Protein AF-A0A3C0IMM0-F1 (afdb_monomer)

Mean predicted aligned error: 6.89 Å

Nearest PDB structures (foldseek):
  2gac-assembly1_C  TM=9.942E-01  e=3.531E-10  Elizabethkingia meningoseptica
  7r1g-assembly1_CCC  TM=8.951E-01  e=7.467E-05  Escherichia coli
  8bqo-assembly1_AAA  TM=8.900E-01  e=8.570E-05  Escherichia coli
  8dqm-assembly1_C  TM=9.010E-01  e=1.209E-04  Roseivivax halodurans
  7qsf-assembly1_CCC  TM=7.352E-01  e=7.467E-05  Escherichia coli

pLDDT: mean 86.15, std 13.14, range [37.38, 96.38]

Structure (mmCIF, N/CA/C/O backbone):
data_AF-A0A3C0IMM0-F1
#
_entry.id   AF-A0A3C0IMM0-F1
#
loop_
_atom_site.group_PDB
_atom_site.id
_atom_site.type_symbol
_atom_site.label_atom_id
_atom_site.label_alt_id
_atom_site.label_comp_id
_atom_site.label_asym_id
_atom_site.label_entity_id
_atom_site.label_seq_id
_atom_site.pdbx_PDB_ins_code
_atom_site.Cartn_x
_atom_site.Cartn_y
_atom_site.Cartn_z
_atom_site.occupancy
_atom_site.B_iso_or_equiv
_atom_site.auth_seq_id
_atom_site.auth_comp_id
_atom_site.auth_asym_id
_atom_site.auth_atom_id
_atom_site.pdbx_PDB_model_num
ATOM 1 N N . LEU A 1 1 ? -23.691 -2.552 44.200 1.00 40.38 1 LEU A N 1
ATOM 2 C CA . LEU A 1 1 ? -22.426 -2.249 43.495 1.00 40.38 1 LEU A CA 1
ATOM 3 C C . LEU A 1 1 ? -22.673 -2.400 42.002 1.00 40.38 1 LEU A C 1
ATOM 5 O O . LEU A 1 1 ? -22.560 -3.493 41.467 1.00 40.38 1 LEU A O 1
ATOM 9 N N . THR A 1 2 ? -23.120 -1.332 41.351 1.00 37.38 2 THR A N 1
ATOM 10 C CA . THR A 1 2 ? -23.299 -1.279 39.897 1.00 37.38 2 THR A CA 1
ATOM 11 C C . THR A 1 2 ? -21.934 -1.001 39.280 1.00 37.38 2 THR A C 1
ATOM 13 O O . THR A 1 2 ? -21.385 0.086 39.43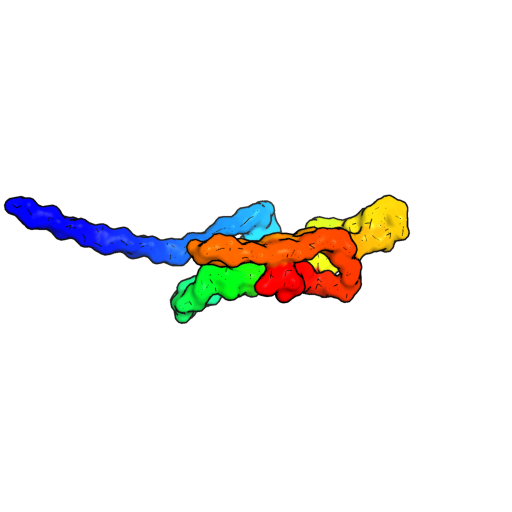7 1.00 37.38 2 THR A O 1
ATOM 16 N N . VAL A 1 3 ? -21.344 -2.010 38.641 1.00 49.78 3 VAL A N 1
ATOM 17 C CA . VAL A 1 3 ? -20.116 -1.846 37.860 1.00 49.78 3 VAL A CA 1
ATOM 18 C C . VAL A 1 3 ? -20.459 -1.085 36.579 1.00 49.78 3 VAL A C 1
ATOM 20 O O . VAL A 1 3 ? -21.064 -1.628 35.661 1.00 49.78 3 VAL A O 1
ATOM 23 N N . ASN A 1 4 ? -20.105 0.201 36.531 1.00 47.31 4 ASN A N 1
ATOM 24 C CA . ASN A 1 4 ? -20.092 0.970 35.291 1.00 47.31 4 ASN A CA 1
ATOM 25 C C . ASN A 1 4 ? -19.014 0.373 34.380 1.00 47.31 4 ASN A C 1
ATOM 27 O O . ASN A 1 4 ? -17.822 0.589 34.593 1.00 47.31 4 ASN A O 1
ATOM 31 N N . ALA A 1 5 ? -19.432 -0.398 33.377 1.00 50.44 5 ALA A N 1
ATOM 32 C CA . ALA A 1 5 ? -18.564 -0.814 32.288 1.00 50.44 5 ALA A CA 1
ATOM 33 C C . ALA A 1 5 ? -18.134 0.443 31.518 1.00 50.44 5 ALA A C 1
ATOM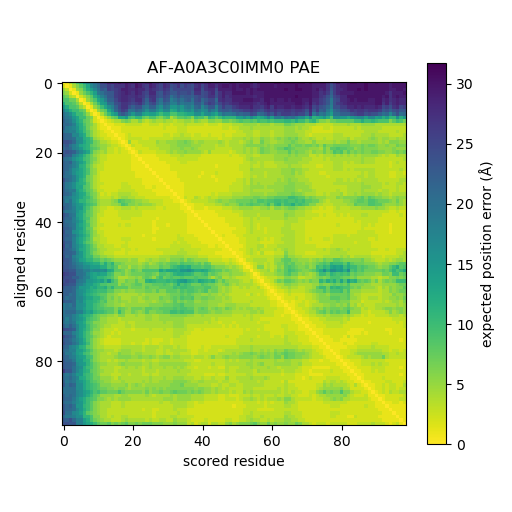 35 O O . ALA A 1 5 ? -18.912 1.020 30.762 1.00 50.44 5 ALA A O 1
ATOM 36 N N . GLN A 1 6 ? -16.905 0.902 31.756 1.00 51.19 6 GLN A N 1
ATOM 37 C CA . GLN A 1 6 ? -16.262 1.929 30.944 1.00 51.19 6 GLN A CA 1
ATOM 38 C C . GLN A 1 6 ? -16.335 1.486 29.480 1.00 51.19 6 GLN A C 1
ATOM 40 O O . GLN A 1 6 ? -15.750 0.466 29.110 1.00 51.19 6 GLN A O 1
ATOM 45 N N . ALA A 1 7 ? -17.064 2.234 28.650 1.00 53.69 7 ALA A N 1
ATOM 46 C CA . ALA A 1 7 ? -17.029 2.043 27.210 1.00 53.69 7 ALA A CA 1
ATOM 47 C C . ALA A 1 7 ? -15.564 2.157 26.771 1.00 53.69 7 ALA A C 1
ATOM 49 O O . ALA A 1 7 ? -14.928 3.200 26.934 1.00 53.69 7 ALA A O 1
ATOM 50 N N . LYS A 1 8 ? -15.001 1.047 26.289 1.00 52.72 8 LYS A N 1
ATOM 51 C CA . LYS A 1 8 ? -13.637 0.978 25.770 1.00 52.72 8 LYS A CA 1
ATOM 52 C C . LYS A 1 8 ? -13.586 1.949 24.589 1.00 52.72 8 LYS A C 1
ATOM 54 O O . LYS A 1 8 ? -14.059 1.613 23.510 1.00 52.72 8 LYS A O 1
ATOM 59 N N . HIS A 1 9 ? -13.066 3.161 24.787 1.00 53.47 9 HIS A N 1
ATOM 60 C CA . HIS A 1 9 ? -12.754 4.058 23.678 1.00 53.47 9 HIS A CA 1
ATOM 61 C C . HIS A 1 9 ? -11.643 3.395 22.862 1.00 53.47 9 HIS A C 1
ATOM 63 O O . HIS A 1 9 ? -10.452 3.568 23.129 1.00 53.47 9 HIS A O 1
ATOM 69 N N . THR A 1 10 ? -12.035 2.572 21.893 1.00 64.50 10 THR A N 1
ATOM 70 C CA . THR A 1 10 ? -11.150 2.054 20.861 1.00 64.50 10 THR A CA 1
ATOM 71 C C . THR A 1 10 ? -10.764 3.236 19.997 1.00 64.50 10 THR A C 1
ATOM 73 O O . THR A 1 10 ? -11.469 3.612 19.064 1.00 64.50 10 THR A O 1
ATOM 76 N N . ARG A 1 11 ? -9.663 3.883 20.376 1.00 74.50 11 ARG A N 1
ATOM 77 C CA . ARG A 1 11 ? -9.006 4.852 19.510 1.00 74.50 11 ARG A CA 1
ATOM 78 C C . ARG A 1 11 ? -8.639 4.128 18.213 1.00 74.50 11 ARG A C 1
ATOM 80 O O . ARG A 1 11 ? -8.169 2.990 18.299 1.00 74.50 11 ARG A O 1
ATOM 87 N N . PRO A 1 12 ? -8.848 4.751 17.046 1.00 84.75 12 PRO A N 1
ATOM 88 C CA . PRO A 1 12 ? -8.381 4.170 15.802 1.00 84.75 12 PRO A CA 1
ATOM 89 C C . PRO A 1 12 ? -6.874 3.919 15.895 1.00 84.75 12 PRO A C 1
ATOM 91 O O . PRO A 1 12 ? -6.113 4.807 16.284 1.00 84.75 12 PRO A O 1
ATOM 94 N N . LEU A 1 13 ? -6.465 2.691 15.584 1.00 89.06 13 LEU A N 1
ATOM 95 C CA . LEU A 1 13 ? -5.076 2.253 15.575 1.00 89.06 13 LEU A CA 1
ATOM 96 C C . LEU A 1 13 ? -4.752 1.754 14.171 1.00 89.06 13 LEU A C 1
ATOM 98 O O . LEU A 1 13 ? -5.486 0.935 13.624 1.00 89.06 13 LEU A O 1
ATOM 102 N N . VAL A 1 14 ? -3.642 2.233 13.625 1.00 92.62 14 VAL A N 1
ATOM 103 C CA . VAL A 1 14 ? -3.069 1.749 12.372 1.00 92.62 14 VAL A CA 1
ATOM 104 C C . VAL A 1 14 ? -1.655 1.258 12.649 1.00 92.62 14 VAL A C 1
ATOM 106 O O . VAL A 1 14 ? 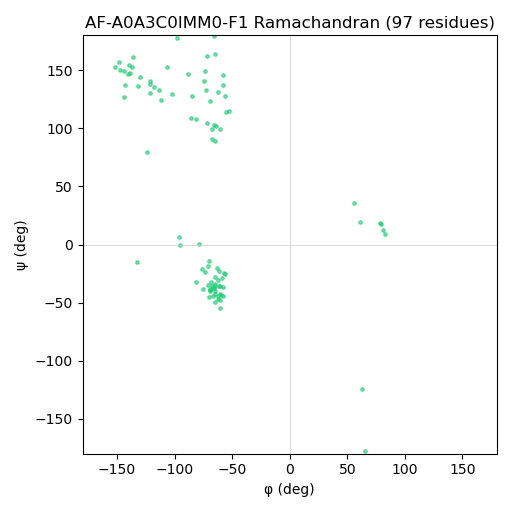-0.921 1.866 13.431 1.00 92.62 14 VAL A O 1
ATOM 109 N N . VAL A 1 15 ? -1.299 0.131 12.044 1.00 93.00 15 VAL A N 1
ATOM 110 C CA . VAL A 1 15 ? 0.038 -0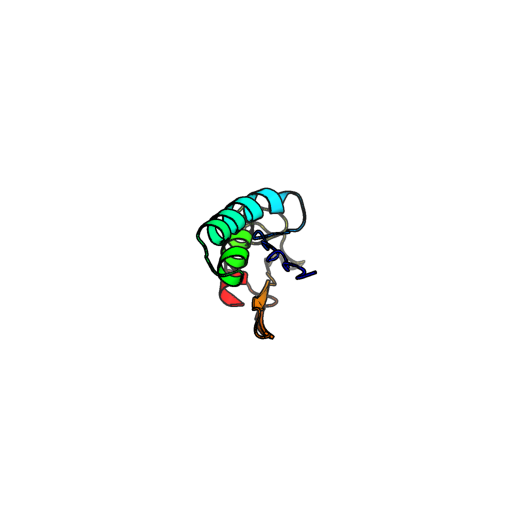.456 12.108 1.00 93.00 15 VAL A CA 1
ATOM 111 C C . VAL A 1 15 ? 0.437 -0.808 10.685 1.00 93.00 15 VAL A C 1
ATOM 113 O O . VAL A 1 15 ? -0.362 -1.359 9.932 1.00 93.00 15 VAL A O 1
ATOM 116 N N . SER A 1 16 ? 1.673 -0.491 10.332 1.00 92.88 16 SER A N 1
ATOM 117 C CA . SER A 1 16 ? 2.262 -0.752 9.025 1.00 92.88 16 SER A CA 1
ATOM 118 C C . SER A 1 16 ? 3.672 -1.302 9.208 1.00 92.88 16 SER A C 1
ATOM 120 O O . SER A 1 16 ? 4.267 -1.204 10.285 1.00 92.88 16 SER A O 1
ATOM 122 N N . THR A 1 17 ? 4.193 -1.932 8.165 1.00 91.25 17 THR A N 1
ATOM 123 C CA . THR A 1 17 ? 5.535 -2.513 8.164 1.00 91.25 17 THR A CA 1
ATOM 124 C C . THR A 1 17 ? 6.579 -1.492 7.720 1.00 91.25 17 THR A C 1
ATOM 126 O O . THR A 1 17 ? 6.317 -0.712 6.805 1.00 91.25 17 THR A O 1
ATOM 129 N N . TRP A 1 18 ? 7.784 -1.597 8.287 1.00 90.19 18 TRP A N 1
ATOM 130 C CA . TRP A 1 18 ? 8.975 -0.823 7.906 1.00 90.19 18 TRP A CA 1
ATOM 131 C C . TRP A 1 18 ? 8.880 0.692 8.158 1.00 90.19 18 TRP A C 1
ATOM 133 O O . TRP A 1 18 ? 7.918 1.204 8.729 1.00 90.19 18 TRP A O 1
ATOM 143 N N . ASP A 1 19 ? 9.934 1.404 7.769 1.00 86.00 19 ASP A N 1
ATOM 144 C CA . ASP A 1 19 ? 10.082 2.858 7.855 1.00 86.00 19 ASP A CA 1
ATOM 145 C C . ASP A 1 19 ? 9.149 3.603 6.889 1.00 86.00 19 ASP A C 1
ATOM 147 O O . ASP A 1 19 ? 8.517 4.582 7.287 1.00 86.00 19 ASP A O 1
ATOM 151 N N . ALA A 1 20 ? 8.967 3.085 5.668 1.00 82.94 20 ALA A N 1
ATOM 152 C CA . ALA A 1 20 ? 7.991 3.589 4.693 1.00 82.94 20 ALA A CA 1
ATOM 153 C C . ALA A 1 20 ? 6.552 3.605 5.248 1.00 82.94 20 ALA A C 1
ATOM 155 O O . ALA A 1 20 ? 5.716 4.422 4.853 1.00 82.94 20 ALA A O 1
ATOM 156 N N . GLY A 1 21 ? 6.281 2.740 6.229 1.00 87.12 21 GLY A N 1
ATOM 157 C CA . GLY A 1 21 ? 5.026 2.686 6.956 1.00 87.12 21 GLY A CA 1
ATOM 158 C C . GLY A 1 21 ? 4.699 3.949 7.763 1.00 87.12 21 GLY A C 1
ATOM 159 O O . GLY A 1 21 ? 3.527 4.178 8.066 1.00 87.12 21 GLY A O 1
ATOM 160 N N . LEU A 1 22 ? 5.682 4.796 8.094 1.00 90.75 22 LEU A N 1
ATOM 161 C CA . LEU A 1 22 ? 5.454 6.042 8.835 1.00 90.75 22 LEU A CA 1
ATOM 162 C C . LEU A 1 22 ? 4.611 7.040 8.038 1.00 90.75 22 LEU A C 1
ATOM 164 O O . LEU A 1 22 ? 3.701 7.652 8.600 1.00 90.75 22 LEU A O 1
ATOM 168 N N . ASP A 1 23 ? 4.887 7.195 6.744 1.00 91.31 23 ASP A N 1
ATOM 169 C CA . ASP A 1 23 ? 4.141 8.116 5.885 1.00 91.31 23 ASP A CA 1
ATOM 170 C C . ASP A 1 23 ? 2.764 7.554 5.522 1.00 91.31 23 ASP A C 1
ATOM 172 O O . ASP A 1 23 ? 1.770 8.282 5.593 1.00 91.31 23 ASP A O 1
ATOM 176 N N . ALA A 1 24 ? 2.675 6.241 5.287 1.00 92.75 24 ALA A N 1
ATOM 177 C CA . ALA A 1 24 ? 1.401 5.542 5.132 1.00 92.75 24 ALA A CA 1
ATOM 178 C C . ALA A 1 24 ? 0.498 5.715 6.369 1.00 92.75 24 ALA A C 1
ATOM 180 O O . ALA A 1 24 ? -0.687 6.038 6.248 1.00 92.75 24 ALA A O 1
ATOM 181 N N . ASN A 1 25 ? 1.063 5.580 7.576 1.00 93.69 25 ASN A N 1
ATOM 182 C CA . ASN A 1 25 ? 0.319 5.720 8.829 1.00 93.69 25 ASN A CA 1
ATOM 183 C C . ASN A 1 25 ? -0.223 7.131 9.036 1.00 93.69 25 ASN A C 1
ATOM 185 O O . ASN A 1 25 ? -1.314 7.272 9.582 1.00 93.69 25 ASN A O 1
ATOM 189 N N . LYS A 1 26 ? 0.500 8.178 8.615 1.00 93.44 26 LYS A N 1
ATOM 190 C CA . LYS A 1 26 ? 0.009 9.561 8.730 1.00 93.44 26 LYS A CA 1
ATOM 191 C C . LYS A 1 26 ? -1.288 9.741 7.943 1.00 93.44 26 LYS A C 1
ATOM 193 O O . LYS A 1 26 ? -2.254 10.267 8.491 1.00 93.44 26 LYS A O 1
ATOM 198 N N . VAL A 1 27 ? -1.325 9.267 6.697 1.00 93.88 27 VAL A N 1
ATOM 199 C CA . VAL A 1 27 ? -2.508 9.376 5.828 1.00 93.88 27 VAL A CA 1
ATOM 200 C C . VAL A 1 27 ? -3.643 8.478 6.316 1.00 93.88 27 VAL A C 1
ATOM 202 O O . VAL A 1 27 ? -4.777 8.938 6.454 1.00 93.88 27 VAL A O 1
ATOM 205 N N . ALA A 1 28 ? -3.343 7.228 6.672 1.00 93.62 28 ALA A N 1
ATOM 206 C CA . ALA A 1 28 ? -4.341 6.311 7.214 1.00 93.62 28 ALA A CA 1
ATOM 207 C C . ALA A 1 28 ? -4.964 6.847 8.516 1.00 93.62 28 ALA A C 1
ATOM 209 O O . ALA A 1 28 ? -6.181 6.814 8.699 1.00 93.62 28 ALA A O 1
ATOM 210 N N . LEU A 1 29 ? -4.150 7.409 9.414 1.00 92.38 29 LEU A N 1
ATOM 211 C CA . LEU A 1 29 ? -4.636 7.979 10.666 1.00 92.38 29 LEU A CA 1
ATOM 212 C C . LEU A 1 29 ? -5.519 9.210 10.430 1.00 92.38 29 LEU A C 1
ATOM 214 O O . LEU A 1 29 ? -6.521 9.356 11.124 1.00 92.38 29 LEU A O 1
ATOM 218 N N . GLN A 1 30 ? -5.200 10.059 9.448 1.00 92.25 30 GLN A N 1
ATOM 219 C CA . GLN A 1 30 ? -6.059 11.187 9.070 1.00 92.25 30 GLN A CA 1
ATOM 220 C C . GLN A 1 30 ? -7.452 10.722 8.626 1.00 92.25 30 GLN A C 1
ATOM 222 O O . GLN A 1 30 ? -8.445 11.299 9.066 1.00 92.25 30 GLN A O 1
ATOM 227 N N . GLN A 1 31 ? -7.537 9.661 7.816 1.00 91.94 31 GLN A N 1
ATOM 228 C CA . GLN A 1 31 ? -8.815 9.073 7.390 1.00 91.94 31 GLN A CA 1
ATOM 229 C C . GLN A 1 31 ? -9.612 8.527 8.582 1.00 91.94 31 GLN A C 1
ATOM 231 O O . GLN A 1 31 ? -10.804 8.801 8.733 1.00 91.94 31 GLN A O 1
ATOM 236 N N . LEU A 1 32 ? -8.942 7.812 9.489 1.00 90.44 32 LEU A N 1
ATOM 237 C CA . LEU A 1 32 ? -9.585 7.263 10.683 1.00 90.44 32 LEU A CA 1
ATOM 238 C C . LEU A 1 32 ? -10.049 8.350 11.666 1.00 90.44 32 LEU A C 1
ATOM 240 O O . LEU A 1 32 ? -11.106 8.217 12.279 1.00 90.44 32 LEU A O 1
ATOM 244 N N . GLN A 1 33 ? -9.285 9.434 11.820 1.00 89.06 33 GLN A N 1
ATOM 245 C CA . GLN A 1 33 ? -9.645 10.567 12.682 1.00 89.06 33 GLN A CA 1
ATOM 246 C C . GLN A 1 33 ? -10.891 11.309 12.190 1.00 89.06 33 GLN A C 1
ATOM 248 O O . GLN A 1 33 ? -11.630 11.860 13.002 1.00 89.06 33 GLN A O 1
ATOM 253 N N . GLN A 1 34 ? -11.150 11.290 10.882 1.00 89.50 34 GLN A N 1
ATOM 254 C CA . GLN A 1 34 ? -12.353 11.864 10.275 1.00 89.50 34 GLN A CA 1
ATOM 255 C C . GLN A 1 34 ? -13.587 10.954 10.413 1.00 89.50 34 GLN A C 1
ATOM 257 O O . GLN A 1 34 ? -14.670 11.317 9.961 1.00 89.50 34 GLN A O 1
ATOM 262 N N . GLY A 1 35 ? -13.450 9.781 11.045 1.00 86.31 35 GLY A N 1
ATOM 263 C CA . GLY A 1 35 ? -14.520 8.787 11.140 1.00 86.31 35 GLY A CA 1
ATOM 264 C C . GLY A 1 35 ? -14.704 7.965 9.862 1.00 86.31 35 GLY A C 1
ATOM 265 O O . GLY A 1 35 ? -15.758 7.356 9.680 1.00 86.31 35 GLY A O 1
ATOM 266 N N . GLY A 1 36 ? -13.699 7.952 8.977 1.00 87.56 36 GLY A N 1
ATOM 267 C CA . GLY A 1 36 ? -13.678 7.111 7.783 1.00 87.56 36 GLY A CA 1
ATOM 268 C C . GLY A 1 36 ? -13.628 5.618 8.116 1.00 87.56 36 GLY A C 1
ATOM 269 O O . GLY A 1 36 ? -13.324 5.211 9.243 1.00 87.56 36 GLY A O 1
ATOM 270 N N . LYS A 1 37 ? -13.930 4.770 7.128 1.00 90.69 37 LYS A N 1
ATOM 271 C CA . LYS A 1 37 ? -13.870 3.315 7.316 1.00 90.69 37 LYS A CA 1
ATOM 272 C C . LYS A 1 37 ? -12.416 2.851 7.353 1.00 90.69 37 LYS A C 1
ATOM 274 O O . LYS A 1 37 ? -11.556 3.396 6.666 1.00 90.69 37 LYS A O 1
ATOM 279 N N . ALA A 1 38 ? -12.159 1.776 8.098 1.00 91.69 38 ALA A N 1
ATOM 280 C CA . ALA A 1 38 ? -10.824 1.184 8.185 1.00 91.69 38 ALA A CA 1
ATOM 281 C C . ALA A 1 38 ? -10.268 0.767 6.814 1.00 91.69 38 ALA A C 1
ATOM 283 O O . ALA A 1 38 ? -9.083 0.954 6.563 1.00 91.69 38 ALA A O 1
ATOM 284 N N . ILE A 1 39 ? -11.130 0.265 5.922 1.00 93.50 39 ILE A N 1
ATOM 285 C CA . ILE A 1 39 ? -10.743 -0.159 4.571 1.00 93.50 39 ILE A CA 1
ATOM 286 C C . ILE A 1 39 ? -10.245 1.012 3.709 1.00 93.50 39 ILE A C 1
ATOM 288 O O . ILE A 1 39 ? -9.239 0.879 3.022 1.00 93.50 39 ILE A O 1
ATOM 292 N N . ASP A 1 40 ? -10.893 2.177 3.811 1.00 93.56 40 ASP A N 1
ATOM 293 C CA . ASP A 1 40 ? -10.501 3.381 3.070 1.00 93.56 40 ASP A CA 1
ATOM 294 C C . ASP A 1 40 ? -9.180 3.946 3.621 1.00 93.56 40 ASP A C 1
ATOM 296 O O . ASP A 1 40 ? -8.334 4.440 2.879 1.00 93.56 40 ASP A O 1
ATOM 300 N N . ALA A 1 41 ? -8.973 3.836 4.938 1.00 94.00 41 ALA A N 1
ATOM 301 C CA . ALA A 1 41 ? -7.749 4.284 5.589 1.00 94.00 41 ALA A CA 1
ATOM 302 C C . ALA A 1 41 ? -6.520 3.458 5.181 1.00 94.00 41 ALA A C 1
ATOM 304 O O . ALA A 1 41 ? -5.467 4.037 4.912 1.00 94.00 41 ALA A O 1
ATOM 305 N N . VAL A 1 42 ? -6.635 2.125 5.139 1.00 94.31 42 VAL A N 1
ATOM 306 C CA . VAL A 1 42 ? -5.510 1.261 4.740 1.00 94.31 42 VAL A CA 1
ATOM 307 C C . VAL A 1 42 ? -5.188 1.400 3.254 1.00 94.31 42 VAL A C 1
ATOM 309 O O . VAL A 1 42 ? -4.012 1.467 2.909 1.00 94.31 42 VAL A O 1
ATOM 312 N N . GLU A 1 43 ? -6.203 1.529 2.395 1.00 94.75 43 GLU A N 1
ATOM 313 C CA . GLU A 1 43 ? -6.020 1.777 0.961 1.00 94.75 43 GLU A CA 1
ATOM 314 C C . GLU A 1 43 ? -5.275 3.098 0.732 1.00 94.75 43 GLU A C 1
ATOM 316 O O . GLU A 1 43 ? -4.199 3.106 0.135 1.00 94.75 43 GLU A O 1
ATOM 321 N N . ALA A 1 44 ? -5.778 4.202 1.295 1.00 94.12 44 ALA A N 1
ATOM 322 C CA . ALA A 1 44 ? -5.147 5.512 1.150 1.00 94.12 44 ALA A CA 1
ATOM 323 C C . ALA A 1 44 ? -3.717 5.543 1.715 1.00 94.12 44 ALA A C 1
ATOM 325 O O . ALA A 1 44 ? -2.850 6.205 1.151 1.00 94.12 44 ALA A O 1
ATOM 326 N N . GLY A 1 45 ? -3.458 4.826 2.815 1.00 93.25 45 GLY A N 1
ATOM 327 C CA . GLY A 1 45 ? -2.124 4.711 3.398 1.00 93.25 45 GLY A CA 1
ATOM 328 C C . GLY A 1 45 ? -1.136 3.989 2.479 1.00 93.25 45 GLY A C 1
ATOM 329 O O . GLY A 1 45 ? -0.047 4.504 2.232 1.00 93.25 45 GLY A O 1
ATOM 330 N N . VAL A 1 46 ? -1.510 2.822 1.945 1.00 92.38 46 VAL A N 1
ATOM 331 C CA . VAL A 1 46 ? -0.636 2.016 1.071 1.00 92.38 46 VAL A CA 1
ATOM 332 C C . VAL A 1 46 ? -0.381 2.713 -0.267 1.00 92.38 46 VAL A C 1
ATOM 334 O O . VAL A 1 46 ? 0.751 2.691 -0.752 1.00 92.38 46 VAL A O 1
ATOM 337 N N . MET A 1 47 ? -1.374 3.421 -0.817 1.00 92.88 47 MET A N 1
ATOM 338 C CA . MET A 1 47 ? -1.216 4.179 -2.065 1.00 92.88 47 MET A CA 1
ATOM 339 C C . MET A 1 47 ? -0.112 5.245 -1.997 1.00 92.88 47 MET A C 1
ATOM 341 O O . MET A 1 47 ? 0.512 5.538 -3.016 1.00 92.88 47 MET A O 1
ATOM 345 N N . VAL A 1 48 ? 0.176 5.808 -0.814 1.00 92.38 48 VAL A N 1
ATOM 346 C CA . VAL A 1 48 ? 1.304 6.742 -0.626 1.00 92.38 48 VAL A CA 1
ATOM 347 C C . VAL A 1 48 ? 2.628 6.043 -0.913 1.00 92.38 48 VAL A C 1
ATOM 349 O O . VAL A 1 48 ? 3.475 6.577 -1.628 1.00 92.38 48 VAL A O 1
ATOM 352 N N . THR A 1 49 ? 2.802 4.840 -0.365 1.00 88.62 49 THR A N 1
ATOM 353 C CA . THR A 1 49 ? 4.014 4.046 -0.557 1.00 88.62 49 THR A CA 1
ATOM 354 C C . THR A 1 49 ? 4.124 3.545 -1.995 1.00 88.62 49 THR A C 1
ATOM 356 O O . THR A 1 49 ? 5.207 3.615 -2.565 1.00 88.62 49 THR A O 1
ATOM 359 N N . GLU A 1 50 ? 3.020 3.123 -2.614 1.00 89.25 50 GLU A N 1
ATOM 360 C CA . GLU A 1 50 ? 2.993 2.705 -4.024 1.00 89.25 50 GLU A CA 1
ATOM 361 C C . GLU A 1 50 ? 3.309 3.846 -5.005 1.00 89.25 50 GLU A C 1
ATOM 363 O O . GLU A 1 50 ? 3.928 3.614 -6.042 1.00 89.25 50 GLU A O 1
ATOM 368 N N . ALA A 1 51 ? 2.900 5.080 -4.687 1.00 89.25 51 ALA A N 1
ATOM 369 C CA . ALA A 1 51 ? 3.212 6.262 -5.493 1.00 89.25 51 ALA A CA 1
ATOM 370 C C . ALA A 1 51 ? 4.658 6.752 -5.311 1.00 89.25 51 ALA A C 1
ATOM 372 O O . ALA A 1 51 ? 5.171 7.491 -6.155 1.00 89.25 51 ALA A O 1
ATOM 373 N N . SER A 1 52 ? 5.307 6.392 -4.202 1.00 86.44 52 SER A N 1
ATOM 374 C CA . SER A 1 52 ? 6.692 6.774 -3.937 1.00 86.44 52 SER A CA 1
ATOM 375 C C . SER A 1 52 ? 7.662 5.965 -4.801 1.00 86.44 52 SER A C 1
ATOM 377 O O . SER A 1 52 ? 7.477 4.768 -4.988 1.00 86.44 52 SER A O 1
ATOM 379 N N . LEU A 1 53 ? 8.717 6.610 -5.312 1.00 82.81 53 LEU A N 1
ATOM 380 C CA . LEU A 1 53 ? 9.829 5.920 -5.974 1.00 82.81 53 LEU A CA 1
ATOM 381 C C . LEU A 1 53 ? 10.604 5.093 -4.943 1.00 82.81 53 LEU A C 1
ATOM 383 O O . LEU A 1 53 ? 11.428 5.635 -4.205 1.00 82.81 53 LEU A O 1
ATOM 387 N N . ASN A 1 54 ? 10.331 3.791 -4.893 1.00 79.00 54 ASN A N 1
ATOM 388 C CA . ASN A 1 54 ? 10.920 2.878 -3.921 1.00 79.00 54 ASN A CA 1
ATOM 389 C C . ASN A 1 54 ? 11.336 1.555 -4.581 1.00 79.00 54 ASN A C 1
ATOM 391 O O . ASN A 1 54 ? 10.728 1.117 -5.548 1.00 79.00 54 ASN A O 1
ATOM 395 N N . CYS A 1 55 ? 12.343 0.881 -4.020 1.00 74.62 55 CYS A N 1
ATOM 396 C CA . CYS A 1 55 ? 12.863 -0.400 -4.515 1.00 74.62 55 CYS A CA 1
ATOM 397 C C . CYS A 1 55 ? 11.838 -1.534 -4.515 1.00 74.62 55 CYS A C 1
ATOM 399 O O . CYS A 1 55 ? 12.031 -2.555 -5.171 1.00 74.62 55 CYS A O 1
ATOM 401 N N . CYS A 1 56 ? 10.809 -1.408 -3.682 1.00 74.12 56 CYS A N 1
ATOM 402 C CA . CYS A 1 56 ? 10.181 -2.580 -3.098 1.00 74.12 56 CYS A CA 1
ATOM 403 C C . CYS A 1 56 ? 8.650 -2.565 -3.177 1.00 74.12 56 CYS A C 1
ATOM 405 O O . CYS A 1 56 ? 8.031 -3.604 -2.976 1.00 74.12 56 CYS A O 1
ATOM 407 N N . VAL A 1 57 ? 8.027 -1.418 -3.470 1.00 78.81 57 VAL A N 1
ATOM 408 C CA . VAL A 1 57 ? 6.565 -1.277 -3.527 1.00 78.81 57 VAL A CA 1
ATOM 409 C C . VAL A 1 57 ? 6.201 -0.299 -4.638 1.00 78.81 57 VAL A C 1
ATOM 411 O O . VAL A 1 57 ? 6.695 0.823 -4.643 1.00 78.81 57 VAL A O 1
ATOM 414 N N . GLY A 1 58 ? 5.315 -0.713 -5.546 1.00 80.62 58 GLY A N 1
ATOM 415 C CA . GLY A 1 58 ? 4.736 0.163 -6.564 1.00 80.62 58 GLY A CA 1
ATOM 416 C C . GLY A 1 58 ? 5.755 0.734 -7.552 1.00 80.62 58 GLY A C 1
ATOM 417 O O . GLY A 1 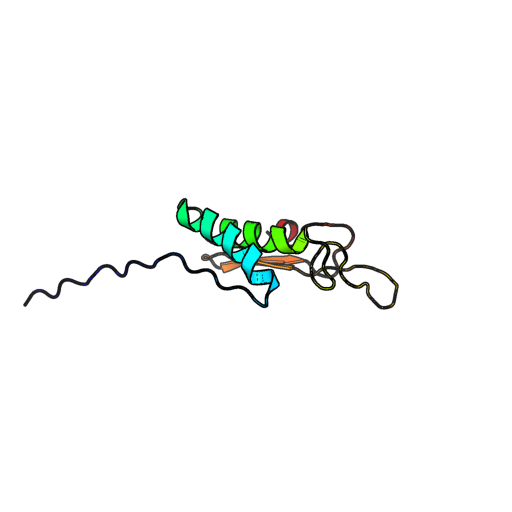58 ? 6.453 -0.001 -8.257 1.00 80.62 58 GLY A O 1
ATOM 418 N N . LEU A 1 59 ? 5.787 2.061 -7.658 1.00 80.62 59 LEU A N 1
ATOM 419 C CA . LEU A 1 59 ? 6.568 2.773 -8.658 1.00 80.62 59 LEU A CA 1
ATOM 420 C C . LEU A 1 59 ? 8.076 2.662 -8.391 1.00 80.62 59 LEU A C 1
ATOM 422 O O . LEU A 1 59 ? 8.586 3.075 -7.355 1.00 80.62 59 LEU A O 1
ATOM 426 N N . GLY A 1 60 ? 8.817 2.163 -9.381 1.00 80.38 60 GLY A N 1
ATOM 427 C CA . GLY A 1 60 ? 10.266 1.976 -9.260 1.00 80.38 60 GLY A CA 1
ATOM 428 C C . GLY A 1 60 ? 10.674 0.688 -8.546 1.00 80.38 60 GLY A C 1
ATOM 429 O O . GLY A 1 60 ? 11.863 0.514 -8.283 1.00 80.38 60 GLY A O 1
ATOM 430 N N . ALA A 1 61 ? 9.718 -0.213 -8.283 1.00 86.25 61 ALA A N 1
ATOM 431 C CA . ALA A 1 61 ? 10.011 -1.521 -7.724 1.00 86.25 61 ALA A CA 1
ATOM 432 C C . ALA A 1 61 ? 10.982 -2.311 -8.614 1.00 86.25 61 ALA A C 1
ATOM 434 O O . ALA A 1 61 ? 10.967 -2.203 -9.845 1.00 86.25 61 ALA A O 1
ATOM 435 N N . ASN A 1 62 ? 11.836 -3.109 -7.976 1.00 87.50 62 ASN A N 1
ATOM 436 C CA . ASN A 1 62 ? 12.829 -3.905 -8.675 1.00 87.50 62 ASN A CA 1
ATOM 437 C C . ASN A 1 62 ? 12.144 -4.918 -9.606 1.00 87.50 62 ASN A C 1
ATOM 439 O O . ASN A 1 62 ? 11.238 -5.631 -9.170 1.00 87.50 62 ASN A O 1
ATOM 443 N N . PRO A 1 63 ? 12.577 -5.007 -10.874 1.00 89.56 63 PRO A N 1
ATOM 444 C CA . PRO A 1 63 ? 11.997 -5.952 -11.808 1.00 89.56 63 PRO A CA 1
ATOM 445 C C . PRO A 1 63 ? 12.398 -7.393 -11.484 1.00 89.56 63 PRO A C 1
ATOM 447 O O . PRO A 1 63 ? 13.395 -7.658 -10.805 1.00 89.56 63 PRO A O 1
ATOM 450 N N . ASP A 1 64 ? 11.640 -8.326 -12.047 1.00 88.56 64 ASP A N 1
ATOM 451 C CA . ASP A 1 64 ? 12.007 -9.728 -12.120 1.00 88.56 64 ASP A CA 1
ATOM 452 C C . ASP A 1 64 ? 13.246 -9.961 -13.009 1.00 88.56 64 ASP A C 1
ATOM 454 O O . ASP A 1 64 ? 13.833 -9.046 -13.600 1.00 88.56 64 ASP A O 1
ATOM 458 N N . ARG A 1 65 ? 13.654 -11.230 -13.119 1.00 92.00 65 ARG A N 1
ATOM 459 C CA . ARG A 1 65 ? 14.813 -11.647 -13.926 1.00 92.00 65 ARG A CA 1
ATOM 460 C C . ARG A 1 65 ? 14.712 -11.247 -15.405 1.00 92.00 65 ARG A C 1
ATOM 462 O O . ARG A 1 65 ? 15.739 -11.155 -16.070 1.00 92.00 65 ARG A O 1
ATOM 469 N N . ASP A 1 66 ? 13.493 -11.060 -15.908 1.00 92.06 66 ASP A N 1
ATOM 470 C CA . ASP A 1 66 ? 13.180 -10.758 -17.302 1.00 92.06 66 ASP A CA 1
ATOM 471 C C . ASP A 1 66 ? 12.999 -9.235 -17.510 1.00 92.06 66 ASP A C 1
ATOM 473 O O . ASP A 1 66 ? 12.654 -8.771 -18.602 1.00 92.06 66 ASP A O 1
ATOM 477 N N . GLY A 1 67 ? 13.283 -8.431 -16.475 1.00 90.38 67 GLY A N 1
ATOM 478 C CA . GLY A 1 67 ? 13.219 -6.974 -16.512 1.00 90.38 67 GLY A CA 1
ATOM 479 C C . GLY A 1 67 ? 11.798 -6.422 -16.377 1.00 90.38 67 GLY A C 1
ATOM 480 O O . GLY A 1 67 ? 11.566 -5.264 -16.734 1.00 90.38 67 GLY A O 1
ATOM 481 N N . LYS A 1 68 ? 10.838 -7.223 -15.900 1.00 90.06 68 LYS A N 1
ATOM 482 C CA . LYS A 1 68 ? 9.435 -6.828 -15.736 1.00 90.06 68 LYS A CA 1
ATOM 483 C C . LYS A 1 68 ? 9.122 -6.509 -14.285 1.00 90.06 68 LYS A C 1
ATOM 485 O O . LYS A 1 68 ? 9.410 -7.287 -13.385 1.00 90.06 68 LYS A O 1
ATOM 490 N N . VAL A 1 69 ? 8.511 -5.351 -14.058 1.00 88.94 69 VAL A N 1
ATOM 491 C CA . VAL A 1 69 ? 8.002 -4.986 -12.734 1.00 88.94 69 VAL A CA 1
ATOM 492 C C . VAL A 1 69 ? 6.604 -5.564 -12.595 1.00 88.94 69 VAL A C 1
ATOM 494 O O . VAL A 1 69 ? 5.666 -5.092 -13.242 1.00 88.94 69 VAL A O 1
ATOM 497 N N . THR A 1 70 ? 6.498 -6.589 -11.761 1.00 91.38 70 THR A N 1
ATOM 498 C CA . THR A 1 70 ? 5.256 -7.281 -11.433 1.00 91.38 70 THR A CA 1
ATOM 499 C C . THR A 1 70 ? 4.931 -7.034 -9.968 1.00 91.38 70 THR A C 1
ATOM 501 O O . THR A 1 70 ? 5.807 -7.083 -9.106 1.00 91.38 70 THR A O 1
ATOM 504 N N . LEU A 1 71 ? 3.678 -6.678 -9.697 1.00 90.62 71 LEU A N 1
ATOM 505 C CA . LEU A 1 71 ? 3.230 -6.267 -8.374 1.00 90.62 71 LEU A CA 1
ATOM 506 C C . LEU A 1 71 ? 2.100 -7.165 -7.881 1.00 90.62 71 LEU A C 1
ATOM 508 O O . LEU A 1 71 ? 1.179 -7.503 -8.632 1.00 90.62 71 LEU A O 1
ATOM 512 N N . ASP A 1 72 ? 2.163 -7.468 -6.589 1.00 92.69 72 ASP A N 1
ATOM 513 C CA . ASP A 1 72 ? 1.179 -8.268 -5.875 1.00 92.69 72 ASP A CA 1
ATOM 514 C C . ASP A 1 72 ? 0.546 -7.411 -4.776 1.00 92.69 72 ASP A C 1
ATOM 516 O O . ASP A 1 72 ? 1.241 -6.709 -4.038 1.00 92.69 72 ASP A O 1
ATOM 520 N N . ALA A 1 73 ? -0.778 -7.473 -4.649 1.00 94.00 73 ALA A N 1
ATOM 521 C CA . ALA A 1 73 ? -1.501 -6.796 -3.579 1.00 94.00 73 ALA A CA 1
ATOM 522 C C . ALA A 1 73 ? -2.731 -7.601 -3.165 1.00 94.00 73 ALA A C 1
ATOM 524 O O . ALA A 1 73 ? -3.342 -8.309 -3.964 1.00 94.00 73 ALA A O 1
ATOM 525 N N . SER A 1 74 ? -3.113 -7.484 -1.899 1.00 95.44 74 SER A N 1
ATOM 526 C CA . SER A 1 74 ? -4.352 -8.066 -1.390 1.00 95.44 74 SER A CA 1
ATOM 527 C C . SER A 1 74 ? -4.963 -7.155 -0.341 1.00 95.44 74 SER A C 1
ATOM 529 O O . SER A 1 74 ? -4.246 -6.446 0.368 1.00 95.44 74 SER A O 1
ATOM 531 N N . ILE A 1 75 ? -6.289 -7.171 -0.257 1.00 96.06 75 ILE A N 1
ATOM 532 C CA . ILE A 1 75 ? -7.050 -6.353 0.677 1.00 96.06 75 ILE A CA 1
ATOM 533 C C . ILE A 1 75 ? -8.218 -7.159 1.248 1.00 96.06 75 ILE A C 1
ATOM 535 O O . ILE A 1 75 ? -8.774 -8.038 0.586 1.00 96.06 75 ILE A O 1
ATOM 539 N N . MET A 1 76 ? -8.568 -6.891 2.505 1.00 96.38 76 MET A N 1
ATOM 540 C CA . MET A 1 76 ? -9.647 -7.572 3.219 1.00 96.38 76 MET A CA 1
ATOM 541 C C . MET A 1 76 ? -10.387 -6.590 4.126 1.00 96.38 76 MET A C 1
ATOM 543 O O . MET A 1 76 ? -9.759 -5.781 4.811 1.00 96.38 76 MET A O 1
ATOM 547 N N . ASP A 1 77 ? -11.716 -6.674 4.144 1.00 94.31 77 ASP A N 1
ATOM 548 C CA . ASP A 1 77 ? -12.577 -5.867 5.005 1.00 94.31 77 ASP A CA 1
ATOM 549 C C . ASP A 1 77 ? -13.025 -6.605 6.283 1.00 94.31 77 ASP A C 1
ATOM 551 O O . ASP A 1 77 ? -12.730 -7.778 6.513 1.00 94.31 77 ASP A O 1
ATOM 555 N N . HIS A 1 78 ? -13.773 -5.905 7.141 1.00 92.38 78 HIS A N 1
ATOM 556 C CA . HIS A 1 78 ? -14.261 -6.440 8.418 1.00 92.38 78 HIS A CA 1
ATOM 557 C C . HIS A 1 78 ? -15.349 -7.525 8.287 1.00 92.38 78 HIS A C 1
ATOM 559 O O . HIS A 1 78 ? -15.663 -8.188 9.271 1.00 92.38 78 HIS A O 1
ATOM 565 N N . ASN A 1 79 ? -15.960 -7.675 7.107 1.00 94.31 79 ASN A N 1
ATOM 566 C CA . ASN A 1 79 ? -17.034 -8.634 6.840 1.00 94.31 79 ASN A CA 1
ATOM 567 C C . ASN A 1 79 ? -16.487 -9.931 6.230 1.00 94.31 79 ASN A C 1
ATOM 569 O O . ASN A 1 79 ? -17.263 -10.842 5.947 1.00 94.31 79 ASN A O 1
ATOM 573 N N . GLY A 1 80 ? -15.169 -10.015 6.029 1.00 92.38 80 GLY A N 1
ATOM 574 C CA . GLY A 1 80 ? -14.529 -11.128 5.344 1.00 92.38 80 GLY A CA 1
ATOM 575 C C . GLY A 1 80 ? -14.600 -11.027 3.821 1.00 92.38 80 GLY A C 1
ATOM 576 O O . GLY A 1 80 ? -14.288 -12.009 3.153 1.00 92.38 80 GLY A O 1
ATOM 577 N N . ASN A 1 81 ? -14.977 -9.872 3.260 1.00 95.69 81 ASN A N 1
ATOM 578 C CA . ASN A 1 81 ? -14.793 -9.637 1.832 1.00 95.69 81 ASN A CA 1
ATOM 579 C C . ASN A 1 81 ? -13.304 -9.413 1.576 1.00 95.69 81 ASN A C 1
ATOM 581 O O . ASN A 1 81 ? -12.653 -8.642 2.285 1.00 95.69 81 ASN A O 1
ATOM 585 N N . CYS A 1 82 ? -12.765 -10.081 0.566 1.00 94.88 82 CYS A N 1
ATOM 586 C CA . CYS A 1 82 ? -11.367 -9.966 0.194 1.00 94.88 82 CYS A CA 1
ATOM 587 C C . CYS A 1 82 ? -11.200 -9.934 -1.322 1.00 94.88 82 CYS A C 1
ATOM 589 O O . CYS A 1 82 ? -12.022 -10.472 -2.065 1.00 94.88 82 CYS A O 1
ATOM 591 N N . GLY A 1 83 ? -10.103 -9.329 -1.755 1.00 95.88 83 GLY A N 1
ATOM 592 C CA . GLY A 1 83 ? -9.666 -9.346 -3.139 1.00 95.88 83 GLY A CA 1
ATOM 593 C C . GLY A 1 83 ? -8.146 -9.297 -3.223 1.00 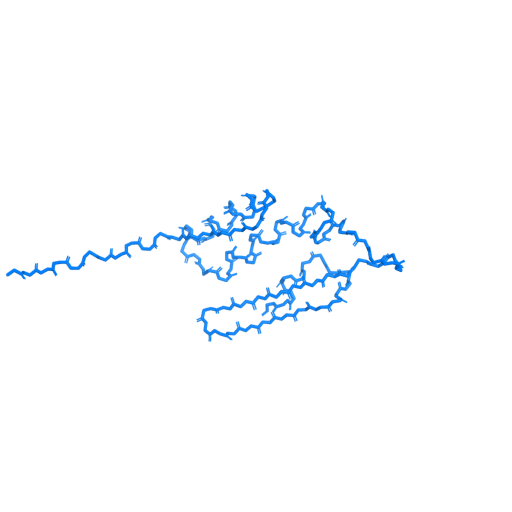95.88 83 GLY A C 1
ATOM 594 O O . GLY A 1 83 ? -7.450 -8.926 -2.270 1.00 95.88 83 GLY A O 1
ATOM 595 N N . SER A 1 84 ? -7.615 -9.777 -4.340 1.00 95.31 84 SER A N 1
ATOM 596 C CA . SER A 1 84 ? -6.179 -9.869 -4.560 1.00 95.31 84 SER A CA 1
ATOM 597 C C . SER A 1 84 ? -5.829 -9.788 -6.035 1.00 95.31 84 SER A C 1
ATOM 599 O O . SER A 1 84 ? -6.604 -10.168 -6.913 1.00 95.31 84 SER A O 1
ATOM 601 N N . VAL A 1 85 ? -4.617 -9.313 -6.286 1.00 94.88 85 VAL A N 1
ATOM 602 C CA . VAL A 1 85 ? -3.958 -9.327 -7.585 1.00 94.88 85 VAL A CA 1
ATOM 603 C C . VAL A 1 85 ? -2.560 -9.896 -7.411 1.00 94.88 85 VAL A C 1
ATOM 605 O O . VAL A 1 85 ? -1.910 -9.671 -6.388 1.00 94.88 85 VAL A O 1
ATOM 608 N N . ALA A 1 86 ? -2.109 -10.639 -8.413 1.00 93.81 86 ALA A N 1
ATOM 609 C CA . ALA A 1 86 ? -0.764 -11.180 -8.466 1.00 93.81 86 ALA A CA 1
ATOM 610 C C . ALA A 1 86 ? -0.214 -11.040 -9.884 1.00 93.81 86 ALA A C 1
ATOM 612 O O . ALA A 1 86 ? -0.973 -11.128 -10.853 1.00 93.81 86 ALA A O 1
ATOM 613 N N . PHE A 1 87 ? 1.096 -10.848 -9.992 1.00 91.88 87 PHE A N 1
ATOM 614 C CA . PHE A 1 87 ? 1.818 -10.702 -11.252 1.00 91.88 87 PHE A CA 1
ATOM 615 C C . PHE A 1 87 ? 1.261 -9.570 -12.139 1.00 91.88 87 PHE A C 1
ATOM 617 O O . PHE A 1 87 ? 1.197 -9.686 -13.364 1.00 91.88 87 PHE A O 1
ATOM 624 N N . LEU A 1 88 ? 0.807 -8.474 -11.519 1.00 90.94 88 LEU A N 1
ATOM 625 C CA . LEU A 1 88 ? 0.194 -7.356 -12.230 1.00 90.94 88 LEU A CA 1
ATOM 626 C C . LEU A 1 88 ? 1.266 -6.388 -12.737 1.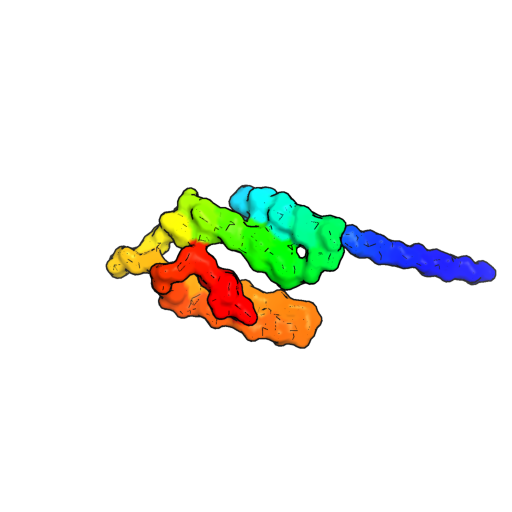0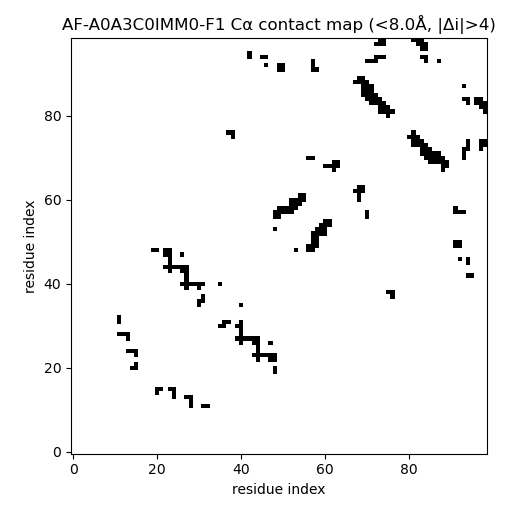0 90.94 88 LEU A C 1
ATOM 628 O O . LEU A 1 88 ? 2.090 -5.897 -11.969 1.00 90.94 88 LEU A O 1
ATOM 632 N N . GLU A 1 89 ? 1.225 -6.073 -14.027 1.00 91.12 89 GLU A N 1
ATOM 633 C CA . GLU A 1 89 ? 2.162 -5.147 -14.662 1.00 91.12 89 GLU A CA 1
ATOM 634 C C . GLU A 1 89 ? 1.499 -3.804 -14.991 1.00 91.12 89 GLU A C 1
ATOM 636 O O . GLU A 1 89 ? 0.309 -3.729 -15.301 1.00 91.12 89 GLU A O 1
ATOM 641 N N . ARG A 1 90 ? 2.308 -2.735 -15.030 1.00 88.56 90 ARG A N 1
ATOM 642 C CA . ARG A 1 90 ? 1.939 -1.407 -15.571 1.00 88.56 90 ARG A CA 1
ATOM 643 C C . ARG A 1 90 ? 0.765 -0.709 -14.868 1.00 88.56 90 ARG A C 1
ATOM 645 O O . ARG A 1 90 ? 0.200 0.230 -15.428 1.00 88.56 90 ARG A O 1
ATOM 652 N N . ILE A 1 91 ? 0.438 -1.114 -13.645 1.00 90.00 91 ILE A N 1
ATOM 653 C CA . ILE A 1 91 ? -0.532 -0.439 -12.782 1.00 90.00 91 ILE A CA 1
ATOM 654 C C . ILE A 1 91 ? 0.209 0.173 -11.597 1.00 90.00 91 ILE A C 1
ATOM 656 O O . ILE A 1 91 ? 0.919 -0.525 -10.883 1.00 90.00 91 ILE A O 1
ATOM 660 N N . ALA A 1 92 ? 0.039 1.482 -11.395 1.00 86.50 92 ALA A N 1
ATOM 661 C CA . ALA A 1 92 ? 0.706 2.206 -10.312 1.00 86.50 92 ALA A CA 1
ATOM 662 C C . ALA A 1 92 ? 0.183 1.807 -8.921 1.00 86.50 92 ALA A C 1
ATOM 664 O O . ALA A 1 92 ? 0.952 1.795 -7.968 1.00 86.50 92 ALA A O 1
ATOM 665 N N . HIS A 1 93 ? -1.105 1.462 -8.830 1.00 92.38 93 HIS A N 1
ATOM 666 C CA . HIS A 1 93 ? -1.797 1.161 -7.576 1.00 92.38 93 HIS A CA 1
ATOM 667 C C . HIS A 1 93 ? -2.446 -0.225 -7.604 1.00 92.38 93 HIS A C 1
ATOM 669 O O . HIS A 1 93 ? -3.650 -0.330 -7.858 1.00 92.38 93 HIS A O 1
ATOM 675 N N . PRO A 1 94 ? -1.679 -1.308 -7.396 1.00 91.69 94 PRO A N 1
ATOM 676 C CA . PRO A 1 94 ?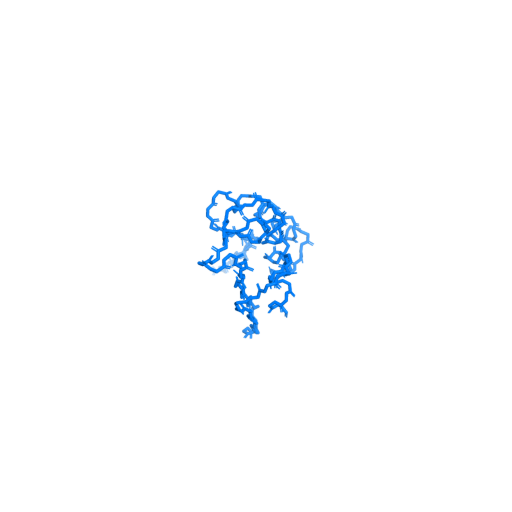 -2.234 -2.657 -7.351 1.00 91.69 94 PRO A CA 1
ATOM 677 C C . PRO A 1 94 ? -3.243 -2.834 -6.204 1.00 91.69 94 PRO A C 1
ATOM 679 O O . PRO A 1 94 ? -4.211 -3.571 -6.388 1.00 91.69 94 PRO A O 1
ATOM 682 N N . ILE A 1 95 ? -3.106 -2.122 -5.072 1.00 94.25 95 ILE A N 1
ATOM 683 C CA . ILE A 1 95 ? -4.083 -2.208 -3.971 1.00 94.25 95 ILE A CA 1
ATOM 684 C C . ILE A 1 95 ? -5.492 -1.760 -4.380 1.00 94.25 95 ILE A C 1
ATOM 686 O O . ILE A 1 95 ? -6.472 -2.370 -3.961 1.00 94.25 95 ILE A O 1
ATOM 690 N N . ALA A 1 96 ? -5.593 -0.750 -5.248 1.00 93.44 96 ALA A N 1
ATOM 691 C CA . ALA A 1 96 ? -6.869 -0.242 -5.746 1.00 93.44 96 ALA A CA 1
ATOM 692 C C . ALA A 1 96 ? -7.526 -1.202 -6.753 1.00 93.44 96 ALA A C 1
ATOM 694 O O . ALA A 1 96 ? -8.737 -1.170 -6.927 1.00 93.44 96 ALA A O 1
ATOM 695 N N . VAL A 1 97 ? -6.741 -2.059 -7.419 1.00 93.44 97 VAL A N 1
ATOM 696 C CA . VAL A 1 97 ? -7.271 -3.123 -8.294 1.00 93.44 97 VAL A CA 1
ATOM 697 C C . VAL A 1 97 ? -7.712 -4.338 -7.482 1.00 93.44 97 VAL A C 1
ATOM 699 O O . VAL A 1 97 ? -8.645 -5.031 -7.873 1.00 93.44 97 VAL A O 1
ATOM 702 N N . ALA A 1 98 ? -7.039 -4.612 -6.363 1.00 93.31 98 ALA A N 1
ATOM 703 C CA . ALA A 1 98 ? -7.397 -5.705 -5.466 1.00 93.31 98 ALA A CA 1
ATOM 704 C C . ALA A 1 98 ? -8.700 -5.455 -4.688 1.00 93.31 98 ALA A C 1
ATOM 706 O O . ALA A 1 98 ? -9.252 -6.406 -4.141 1.00 93.31 98 ALA A O 1
ATOM 707 N N . ARG A 1 99 ? -9.155 -4.205 -4.600 1.00 89.31 99 ARG A N 1
ATOM 708 C CA . ARG A 1 99 ? -10.357 -3.793 -3.872 1.00 89.31 99 ARG A CA 1
ATOM 709 C C . ARG A 1 99 ? -11.627 -3.964 -4.702 1.00 89.31 99 ARG A C 1
ATOM 711 O O . ARG A 1 99 ? -12.627 -4.422 -4.104 1.00 89.31 99 ARG A O 1
#

Solvent-accessible surface area (backbone atoms only — not comparable to full-atom values): 5918 Å² total; per-residue (Å²): 138,84,79,78,76,74,77,78,81,77,68,85,81,82,86,67,70,72,77,71,22,58,64,17,42,53,50,17,48,54,35,41,74,74,70,46,56,70,62,59,13,54,51,57,7,50,47,53,46,17,69,34,85,32,66,80,39,48,33,68,29,64,48,49,100,87,68,46,51,60,44,69,26,68,45,69,48,97,85,71,52,68,32,63,42,66,75,42,60,96,59,60,53,48,58,72,72,8,102

Radius of gyration: 17.0 Å; Cα contacts (8 Å, |Δi|>4): 148; chains: 1; bounding box: 38×24×61 Å

Secondary structure (DSSP, 8-state):
----------------STTTHHHHHHHHHHHHHTT--HHHHHHHHHHHHHHS--SSSSTTPPP-TTS--EEEEEEE-TTS-EEEEEEEES-S-HHHHH-

Sequence (99 aa):
LTVNAQAKHTRPLVVSTWDAGLDANKVALQQLQQGGKAIDAVEAGVMVTEASLNCCVGLGANPDRDGKVTLDASIMDHNGNCGSVAFLERIAHPIAVAR

Foldseek 3Di:
DDDDPDPPPPQDDDDDDDPLLVQLCVQLNVCVVVVHFNQVSNLRSLLVVLQDCDCPHHHVHQADPVRFDFDKDKGAHPVGDIFIDGRDGDDSRRNVVRD